Protein AF-A0A266Q816-F1 (afdb_monomer_lite)

pLDDT: mean 75.21, std 19.05, range [39.53, 96.81]

Organism: NCBI:txid39650

Radius of gyration: 24.25 Å; chains: 1; bounding box: 49×63×54 Å

Sequence (139 aa):
MKTGVLVLAICMVQNCFAADIYKCIDAQGKHIFSDKQCPKNTSQEHIKHKNEIFEDQLIGLASGHSKVTNITKDGDDTLVDYQFGTQAELQAFMRASMKLSGKNVNLLKVAMPHGGSKGQAKLQITDKDNGLFRAAPNK

Secondary structure (DSSP, 8-state):
--------------------EEEEE-TT--EEEESSPPPTTSEEEEE------HHHHHHHT--TT-EEEEEEEETTEEEEEEEESSHHHHHHHHHHHHHHHSSEEEEEEEE---TTPPEEEEEEEESS--GGG------

Structure (mmCIF, N/CA/C/O backbone):
data_AF-A0A266Q816-F1
#
_entry.id   AF-A0A266Q816-F1
#
loop_
_atom_site.group_PDB
_atom_site.id
_atom_site.type_symbol
_atom_site.label_atom_id
_atom_site.label_alt_id
_atom_site.label_comp_id
_atom_site.label_asym_id
_atom_site.label_entity_id
_atom_site.label_seq_id
_atom_site.pdbx_PDB_ins_code
_atom_site.Cartn_x
_atom_site.Cartn_y
_atom_site.Cartn_z
_atom_site.occupancy
_atom_site.B_iso_or_equiv
_atom_site.auth_seq_id
_atom_site.auth_comp_id
_atom_site.auth_asym_id
_atom_site.auth_atom_id
_atom_site.pdbx_PDB_model_num
ATOM 1 N N . MET A 1 1 ? -32.497 -42.035 37.680 1.00 43.06 1 MET A N 1
ATOM 2 C CA . MET A 1 1 ? -31.346 -41.277 37.143 1.00 43.06 1 MET A CA 1
ATOM 3 C C . MET A 1 1 ? -31.610 -40.933 35.686 1.00 43.06 1 MET A C 1
ATOM 5 O O . MET A 1 1 ? -31.535 -41.821 34.851 1.00 43.06 1 MET A O 1
ATOM 9 N N . LYS A 1 2 ? -31.969 -39.682 35.386 1.00 41.41 2 LYS A N 1
ATOM 10 C CA . LYS A 1 2 ? -31.903 -39.121 34.029 1.00 41.41 2 LYS A CA 1
ATOM 11 C C . LYS A 1 2 ? -31.493 -37.658 34.158 1.00 41.41 2 LYS A C 1
ATOM 13 O O . LYS A 1 2 ? -32.293 -36.805 34.520 1.00 41.41 2 LYS A O 1
ATOM 18 N N . THR A 1 3 ? -30.204 -37.431 33.963 1.00 47.03 3 THR A N 1
ATOM 19 C CA . THR A 1 3 ? -29.535 -36.136 33.893 1.00 47.03 3 THR A CA 1
ATOM 20 C C . THR A 1 3 ? -29.996 -35.440 32.613 1.00 47.03 3 THR A C 1
ATOM 22 O O . THR A 1 3 ? -29.617 -35.842 31.516 1.00 47.03 3 THR A O 1
ATOM 25 N N . GLY A 1 4 ? -30.873 -34.446 32.743 1.00 49.00 4 GLY A N 1
ATOM 26 C CA . GLY A 1 4 ? -31.263 -33.558 31.650 1.00 49.00 4 GLY A CA 1
ATOM 27 C C . GLY A 1 4 ? -30.380 -32.317 31.679 1.00 49.00 4 GLY A C 1
ATOM 28 O O . GLY A 1 4 ? -30.449 -31.537 32.623 1.00 49.00 4 GLY A O 1
ATOM 29 N N . VAL A 1 5 ? -29.510 -32.193 30.683 1.00 51.72 5 VAL A N 1
ATOM 30 C CA . VAL A 1 5 ? -28.487 -31.152 30.535 1.00 51.72 5 VAL A CA 1
ATOM 31 C C . VAL A 1 5 ? -29.126 -29.760 30.452 1.00 51.72 5 VAL A C 1
ATOM 33 O O . VAL A 1 5 ? -29.906 -29.478 29.545 1.00 51.72 5 VAL A O 1
ATOM 36 N N . LEU A 1 6 ? -28.768 -28.886 31.394 1.00 48.22 6 LEU A N 1
ATOM 37 C CA . LEU A 1 6 ? -29.088 -27.460 31.381 1.00 48.22 6 LEU A CA 1
ATOM 38 C C . LEU A 1 6 ? -28.178 -26.770 30.348 1.00 48.22 6 LEU A C 1
ATOM 40 O O . LEU A 1 6 ? -26.989 -26.575 30.598 1.00 48.22 6 LEU A O 1
ATOM 44 N N . VAL A 1 7 ? -28.710 -26.434 29.172 1.00 51.44 7 VAL A N 1
ATOM 45 C CA . VAL A 1 7 ? -27.974 -25.669 28.153 1.00 51.44 7 VAL A CA 1
ATOM 46 C C . VAL A 1 7 ? -27.974 -24.198 28.566 1.00 51.44 7 VAL A C 1
ATOM 48 O O . VAL A 1 7 ? -28.946 -23.471 28.379 1.00 51.44 7 VAL A O 1
ATOM 51 N N . LEU A 1 8 ? -26.870 -23.787 29.186 1.00 44.75 8 LEU A N 1
ATOM 52 C CA . LEU A 1 8 ? -26.576 -22.417 29.581 1.00 44.75 8 LEU A CA 1
ATOM 53 C C . LEU A 1 8 ? -26.305 -21.585 28.314 1.00 44.75 8 LEU A C 1
ATOM 55 O O . LEU A 1 8 ? -25.200 -21.592 27.773 1.00 44.75 8 LEU A O 1
ATOM 59 N N . ALA A 1 9 ? -27.330 -20.896 27.815 1.00 52.47 9 ALA A N 1
ATOM 60 C CA . ALA A 1 9 ? -27.212 -19.933 26.725 1.00 52.47 9 ALA A CA 1
ATOM 61 C C . ALA A 1 9 ? -26.469 -18.676 27.214 1.00 52.47 9 ALA A C 1
ATOM 63 O O . ALA A 1 9 ? -27.072 -17.670 27.585 1.00 52.47 9 ALA A O 1
ATOM 64 N N . ILE A 1 10 ? -25.137 -18.746 27.239 1.00 54.78 10 ILE A N 1
ATOM 65 C CA . ILE A 1 10 ? -24.260 -17.580 27.364 1.00 54.78 10 ILE A CA 1
ATOM 66 C C . ILE A 1 10 ? -24.263 -16.890 25.996 1.00 54.78 10 ILE A C 1
ATOM 68 O O . ILE A 1 10 ? -23.403 -17.131 25.149 1.00 54.78 10 ILE A O 1
ATOM 72 N N . CYS A 1 11 ? -25.270 -16.052 25.752 1.00 47.56 11 CYS A N 1
ATOM 73 C CA . CYS A 1 11 ? -25.206 -15.084 24.666 1.00 47.56 11 CYS A CA 1
ATOM 74 C C . CYS A 1 11 ? -24.125 -14.064 25.024 1.00 47.56 11 CYS A C 1
ATOM 76 O O . CYS A 1 11 ? -24.288 -13.247 25.930 1.00 47.56 11 CYS A O 1
ATOM 78 N N . MET A 1 12 ? -22.999 -14.168 24.323 1.00 47.69 12 MET A N 1
ATOM 79 C CA . MET A 1 12 ? -21.898 -13.220 24.352 1.00 47.69 12 MET A CA 1
ATOM 80 C C . MET A 1 12 ? -22.423 -11.817 24.040 1.00 47.69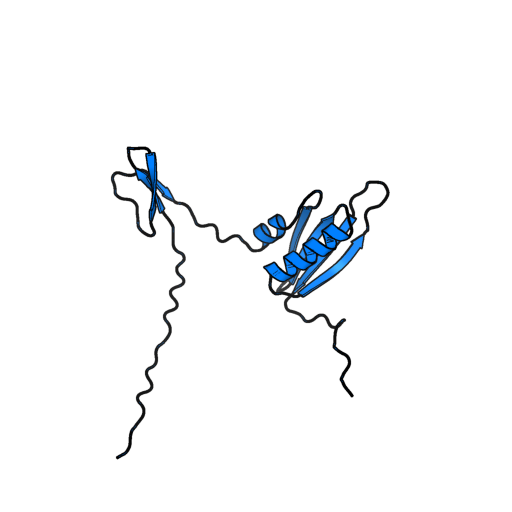 12 MET A C 1
ATOM 82 O O . MET A 1 12 ? -22.668 -11.469 22.888 1.00 47.69 12 MET A O 1
ATOM 86 N N . VAL A 1 13 ? -22.577 -10.998 25.078 1.00 51.47 13 VAL A N 1
ATOM 87 C CA . VAL A 1 13 ? -22.723 -9.551 24.937 1.00 51.47 13 VAL A CA 1
ATOM 88 C C . VAL A 1 13 ? -21.333 -9.019 24.603 1.00 51.47 13 VAL A C 1
ATOM 90 O O . VAL A 1 13 ? -20.572 -8.612 25.480 1.00 51.47 13 VAL A O 1
ATOM 93 N N . GLN A 1 14 ? -20.943 -9.104 23.332 1.00 46.50 14 GLN A N 1
ATOM 94 C CA . GLN A 1 14 ? -19.785 -8.369 22.841 1.00 46.50 14 GLN A CA 1
ATOM 95 C C . GLN A 1 14 ? -20.173 -6.891 22.801 1.00 46.50 14 GLN A C 1
ATOM 97 O O . GLN A 1 14 ? -20.641 -6.372 21.792 1.00 46.50 14 GLN A O 1
ATOM 102 N N . ASN A 1 15 ? -20.017 -6.219 23.941 1.00 39.53 15 ASN A N 1
ATOM 103 C CA . ASN A 1 15 ? -19.958 -4.769 23.971 1.00 39.53 15 ASN A CA 1
ATOM 104 C C . ASN A 1 15 ? -18.758 -4.364 23.109 1.00 39.53 15 ASN A C 1
ATOM 106 O O . ASN A 1 15 ? -17.608 -4.571 23.500 1.00 39.53 15 ASN A O 1
ATOM 110 N N . CYS A 1 16 ? -19.022 -3.825 21.920 1.00 43.31 16 CYS A N 1
ATOM 111 C CA . CYS A 1 16 ? -18.043 -3.051 21.174 1.00 43.31 16 CYS A CA 1
ATOM 112 C C . CYS A 1 16 ? -17.637 -1.864 22.053 1.00 43.31 16 CYS A C 1
ATOM 114 O O . CYS A 1 16 ? -18.305 -0.832 22.065 1.00 43.31 16 CYS A O 1
ATOM 116 N N . PHE A 1 17 ? -16.567 -2.020 22.830 1.00 45.62 17 PHE A N 1
ATOM 117 C CA . PHE A 1 17 ? -15.944 -0.917 23.545 1.00 45.62 17 PHE A CA 1
ATOM 118 C C . PHE A 1 17 ? -15.268 -0.006 22.517 1.00 45.62 17 PHE A C 1
ATOM 120 O O . PHE A 1 17 ? -14.077 -0.125 22.242 1.00 45.62 17 PHE A O 1
ATOM 127 N N . ALA A 1 18 ? -16.032 0.919 21.938 1.00 49.28 18 ALA A N 1
ATOM 128 C CA . ALA A 1 18 ? -15.479 2.175 21.456 1.00 49.28 18 ALA A CA 1
ATOM 129 C C . ALA A 1 18 ? -15.122 2.992 22.706 1.00 49.28 18 ALA A C 1
ATOM 131 O O . ALA A 1 18 ? -15.922 3.782 23.196 1.00 49.28 18 ALA A O 1
ATOM 132 N N . ALA A 1 19 ? -13.978 2.679 23.317 1.00 53.22 19 ALA A N 1
ATOM 133 C CA . ALA A 1 19 ? -13.528 3.354 24.523 1.00 53.22 19 ALA A CA 1
ATOM 134 C C . ALA A 1 19 ? -13.058 4.764 24.144 1.00 53.22 19 ALA A C 1
ATOM 136 O O . ALA A 1 19 ? -11.952 4.941 23.633 1.00 53.22 19 ALA A O 1
ATOM 137 N N . ASP A 1 20 ? -13.911 5.764 24.360 1.00 57.59 20 ASP A N 1
ATOM 138 C CA . ASP A 1 20 ? -13.482 7.159 24.372 1.00 57.59 20 ASP A CA 1
ATOM 139 C C . ASP A 1 20 ? -12.435 7.319 25.490 1.00 57.59 20 ASP A C 1
ATOM 141 O O . ASP A 1 20 ? -12.728 7.109 26.668 1.00 57.59 20 ASP A O 1
ATOM 145 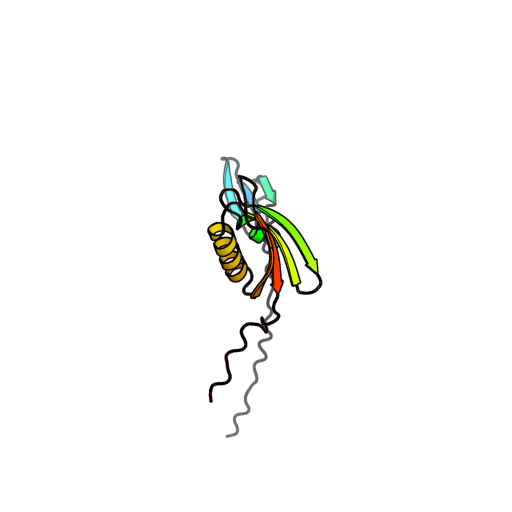N N . ILE A 1 21 ? -11.189 7.636 25.124 1.00 63.03 21 ILE A N 1
ATOM 146 C CA . ILE A 1 21 ? -10.105 7.877 26.083 1.00 63.03 21 ILE A CA 1
ATOM 147 C C . ILE A 1 21 ? -10.013 9.385 26.319 1.00 63.03 21 ILE A C 1
ATOM 149 O O . ILE A 1 21 ? -9.693 10.170 25.425 1.00 63.03 21 ILE A O 1
ATOM 153 N N . TYR A 1 22 ? -10.263 9.800 27.552 1.00 66.38 22 TYR A N 1
ATOM 154 C CA . TYR A 1 22 ? -10.134 11.179 27.991 1.00 66.38 22 TYR A CA 1
ATOM 155 C C . TYR A 1 22 ? -8.711 11.440 28.480 1.00 66.38 22 TYR A C 1
ATOM 157 O O . TYR A 1 22 ? -8.186 10.711 29.325 1.00 66.38 22 TYR A O 1
ATOM 165 N N . LYS A 1 23 ? -8.082 12.502 27.972 1.00 71.62 23 LYS A N 1
ATOM 166 C CA . LYS A 1 23 ? -6.838 13.031 28.533 1.00 71.62 23 LYS A CA 1
ATOM 167 C C . LYS A 1 23 ? -7.192 14.164 29.487 1.00 71.62 23 LYS A C 1
ATOM 169 O O . LYS A 1 23 ? -7.699 15.204 29.070 1.00 71.62 23 LYS A O 1
ATOM 174 N N . CYS A 1 24 ? -6.910 13.950 30.762 1.00 75.50 24 CYS A N 1
ATOM 175 C CA . CYS A 1 24 ? -7.101 14.922 31.824 1.00 75.50 24 CYS A CA 1
ATOM 176 C C . CYS A 1 24 ? -5.759 15.584 32.133 1.00 75.50 24 CYS A C 1
ATOM 178 O O . CYS A 1 24 ? -4.772 14.897 32.407 1.00 75.50 24 CYS A O 1
ATOM 180 N N . ILE A 1 25 ? -5.720 16.912 32.082 1.00 76.88 25 ILE A N 1
ATOM 181 C CA . ILE A 1 25 ? -4.554 17.709 32.470 1.00 76.88 25 ILE A CA 1
ATOM 182 C C . ILE A 1 25 ? -4.872 18.344 33.822 1.00 76.88 25 ILE A C 1
ATOM 184 O O . ILE A 1 25 ? -5.841 19.103 33.940 1.00 76.88 25 ILE A O 1
ATOM 188 N N . ASP A 1 26 ? -4.101 17.998 34.853 1.00 69.69 26 ASP A N 1
ATOM 189 C CA . ASP A 1 26 ? -4.267 18.592 36.180 1.00 69.69 26 ASP A CA 1
ATOM 190 C C . ASP A 1 26 ? -3.655 20.001 36.274 1.00 69.69 26 ASP A C 1
ATOM 192 O O . ASP A 1 26 ? -2.950 20.466 35.377 1.00 69.69 26 ASP A O 1
ATOM 196 N N . ALA A 1 27 ? -3.926 20.703 37.377 1.00 69.44 27 ALA A N 1
ATOM 197 C CA . ALA A 1 27 ? -3.421 22.059 37.613 1.00 69.44 27 ALA A CA 1
ATOM 198 C C . ALA A 1 27 ? -1.881 22.150 37.700 1.00 69.44 27 ALA A C 1
ATOM 200 O O . ALA A 1 27 ? -1.331 23.249 37.684 1.00 69.44 27 ALA A O 1
ATOM 201 N N . GLN A 1 28 ? -1.188 21.012 37.801 1.00 71.12 28 GLN A N 1
ATOM 202 C CA . GLN A 1 28 ? 0.270 20.901 37.842 1.00 71.12 28 GLN A CA 1
ATOM 203 C C . GLN A 1 28 ? 0.855 20.523 36.469 1.00 71.12 28 GLN A C 1
ATOM 205 O O . GLN A 1 28 ? 2.068 20.361 36.343 1.00 71.12 28 GLN A O 1
ATOM 210 N N . GLY A 1 29 ? 0.015 20.391 35.434 1.00 62.72 29 GLY A N 1
ATOM 211 C CA . GLY A 1 29 ? 0.421 20.005 34.084 1.00 62.72 29 GLY A CA 1
ATOM 212 C C . GLY A 1 29 ? 0.667 18.504 33.914 1.00 62.72 29 GLY A C 1
ATOM 213 O O . GLY A 1 29 ? 1.234 18.086 32.907 1.00 62.72 29 GLY A O 1
ATOM 214 N N . LYS A 1 30 ? 0.256 17.665 34.870 1.00 73.19 30 LYS A N 1
ATOM 215 C CA . LYS A 1 30 ? 0.373 16.209 34.763 1.00 73.19 30 LYS A CA 1
ATOM 216 C C . LYS A 1 30 ? -0.746 15.663 33.886 1.00 73.19 30 LYS A C 1
ATOM 218 O O . LYS A 1 30 ? -1.920 15.989 34.058 1.00 73.19 30 LYS A O 1
ATOM 223 N N . HIS A 1 31 ? -0.367 14.799 32.952 1.00 74.69 31 HIS A N 1
ATOM 224 C CA . HIS A 1 31 ? -1.295 14.169 32.021 1.00 74.69 31 HIS A CA 1
ATOM 225 C C . HIS A 1 31 ? -1.747 12.816 32.580 1.00 74.69 31 HIS A C 1
ATOM 227 O O . HIS A 1 31 ? -0.916 11.967 32.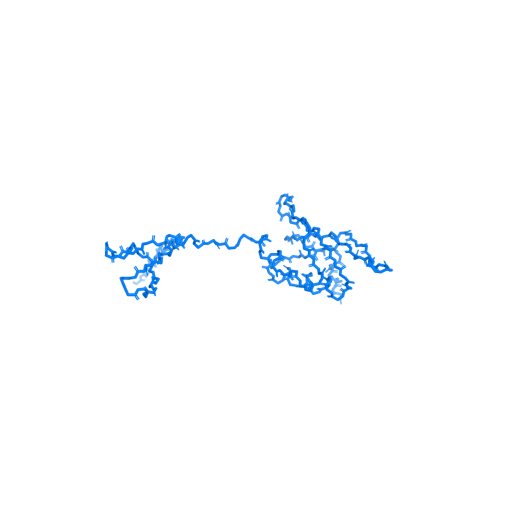907 1.00 74.69 31 HIS A O 1
ATOM 233 N N . ILE A 1 32 ? -3.059 12.608 32.674 1.00 73.38 32 ILE A N 1
ATOM 234 C CA . ILE A 1 32 ? -3.673 11.356 33.123 1.00 73.38 32 ILE A CA 1
ATOM 235 C C . ILE A 1 32 ? -4.670 10.912 32.053 1.00 73.38 32 ILE A C 1
ATOM 237 O O . ILE A 1 32 ? -5.484 11.710 31.597 1.00 73.38 32 ILE A O 1
ATOM 241 N N . PHE A 1 33 ? -4.606 9.647 31.646 1.00 71.44 33 PHE A N 1
ATOM 242 C CA . PHE A 1 33 ? -5.539 9.066 30.682 1.00 71.44 33 PHE A CA 1
ATOM 243 C C . PHE A 1 33 ? -6.593 8.251 31.429 1.00 71.44 33 PHE A C 1
ATOM 245 O O . PHE A 1 33 ? -6.247 7.457 32.305 1.00 71.44 33 PHE A O 1
ATOM 252 N N . SER A 1 34 ? -7.868 8.456 31.106 1.00 66.94 34 SER A N 1
ATOM 253 C CA . SER A 1 34 ? -8.985 7.739 31.720 1.00 66.94 34 SER A CA 1
ATOM 254 C C . SER A 1 34 ? -10.027 7.352 30.677 1.00 66.94 34 SER A C 1
ATOM 256 O O . SER A 1 34 ? -10.294 8.084 29.733 1.00 66.94 34 SER A O 1
ATOM 258 N N . ASP A 1 35 ? -10.636 6.196 30.886 1.00 65.88 35 ASP A N 1
ATOM 259 C CA . ASP A 1 35 ? -11.835 5.691 30.214 1.00 65.88 35 ASP A CA 1
ATOM 260 C C . ASP A 1 35 ? -13.136 6.351 30.723 1.00 65.88 35 ASP A C 1
ATOM 262 O O . ASP A 1 35 ? -14.235 5.999 30.298 1.00 65.88 35 ASP A O 1
ATOM 266 N N . LYS A 1 36 ? -13.032 7.303 31.660 1.00 70.06 36 LYS A N 1
ATOM 267 C CA . LYS A 1 36 ? -14.146 8.035 32.275 1.00 70.06 36 LYS A CA 1
ATOM 268 C C . LYS A 1 36 ? -13.918 9.540 32.160 1.00 70.06 36 LYS A C 1
ATOM 270 O O . LYS A 1 36 ? -12.782 9.996 32.047 1.00 70.06 36 LYS A O 1
ATOM 275 N N . GLN A 1 37 ? -15.007 10.312 32.214 1.00 69.69 37 GLN A N 1
ATOM 276 C CA . GLN A 1 37 ? -14.938 11.775 32.184 1.00 69.69 37 GLN A CA 1
ATOM 277 C C . GLN A 1 37 ? -13.969 12.309 33.242 1.00 69.69 37 GLN A C 1
ATOM 279 O O . GLN A 1 37 ? -13.926 11.826 34.378 1.00 69.69 37 GLN A O 1
ATOM 284 N N . CYS A 1 38 ? -13.215 13.334 32.857 1.00 74.69 38 CYS A N 1
ATOM 285 C CA . CYS A 1 38 ? -12.223 13.942 33.719 1.00 74.69 38 CYS A CA 1
ATOM 286 C C . CYS A 1 38 ? -12.868 14.574 34.968 1.00 74.69 38 CYS A C 1
ATOM 288 O O . CYS A 1 38 ? -13.969 15.130 34.887 1.00 74.69 38 CYS A O 1
ATOM 290 N N . PRO A 1 39 ? -12.202 14.534 36.137 1.00 75.12 39 PRO A N 1
ATOM 291 C CA . PRO A 1 39 ? -12.654 15.264 37.316 1.00 75.12 39 PRO A CA 1
ATOM 292 C C . PRO A 1 39 ? -12.838 16.753 36.991 1.00 75.12 39 PRO A C 1
ATOM 294 O O . PRO A 1 39 ? -12.015 17.331 36.282 1.00 75.12 39 PRO A O 1
ATOM 297 N N . LYS A 1 40 ? -13.868 17.395 37.564 1.00 66.69 40 LYS A N 1
ATOM 298 C CA . LYS A 1 40 ? -14.250 18.805 37.296 1.00 66.69 40 LYS A CA 1
ATOM 299 C C . LYS A 1 40 ? -13.116 19.834 37.454 1.00 66.69 40 LYS A C 1
ATOM 301 O O . LYS A 1 40 ? -13.244 20.953 36.974 1.00 66.69 40 LYS A O 1
ATOM 306 N N . ASN A 1 41 ? -12.022 19.454 38.111 1.00 64.25 41 ASN A N 1
ATOM 307 C CA . ASN A 1 41 ? -10.869 20.303 38.405 1.00 64.25 41 ASN A CA 1
ATOM 308 C C . ASN A 1 41 ? -9.697 20.089 37.423 1.00 64.25 41 ASN A C 1
ATOM 310 O O . ASN A 1 41 ? -8.571 20.477 37.723 1.00 64.25 41 ASN A O 1
ATOM 314 N N . THR A 1 42 ? -9.934 19.430 36.286 1.00 64.38 42 THR A N 1
ATOM 315 C CA 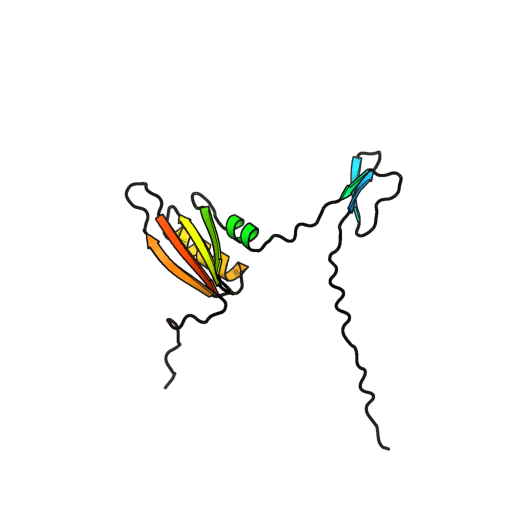. THR A 1 42 ? -8.917 19.137 35.264 1.00 64.38 42 THR A CA 1
ATOM 316 C C . THR A 1 42 ? -9.405 19.579 33.887 1.00 64.38 42 THR A C 1
ATOM 318 O O . THR A 1 42 ? -10.603 19.536 33.607 1.00 64.38 42 THR A O 1
ATOM 321 N N . SER A 1 43 ? -8.486 20.026 33.028 1.00 62.03 43 SER A N 1
ATOM 322 C CA . SER A 1 43 ? -8.816 20.331 31.633 1.00 62.03 43 SER A CA 1
ATOM 323 C C . SER A 1 43 ? -8.968 19.018 30.864 1.00 62.03 43 SER A C 1
ATOM 325 O O . SER A 1 43 ? -8.074 18.169 30.915 1.00 62.03 43 SER A O 1
ATOM 327 N N . GLN A 1 44 ? -10.108 18.834 30.196 1.00 57.28 44 GLN A N 1
ATOM 328 C CA . GLN A 1 44 ? -10.432 17.629 29.437 1.00 57.28 44 GLN A CA 1
ATOM 329 C C . GLN A 1 44 ? -10.130 17.853 27.955 1.00 57.28 44 GLN A C 1
ATOM 331 O O . GLN A 1 44 ? -10.848 18.579 27.269 1.00 57.28 44 GLN A O 1
ATOM 336 N N . GLU A 1 45 ? -9.110 17.173 27.439 1.00 59.78 45 GLU A N 1
ATOM 337 C CA . GLU A 1 45 ? -8.942 16.996 26.000 1.00 59.78 45 GLU A CA 1
ATOM 338 C C . GLU A 1 45 ? -9.614 15.683 25.596 1.00 59.78 45 GLU A C 1
ATOM 340 O O . GLU A 1 45 ? -9.229 14.592 26.031 1.00 59.78 45 GLU A O 1
ATOM 345 N N . HIS A 1 46 ? -10.655 15.783 24.768 1.00 46.84 46 HIS A N 1
ATOM 346 C CA . HIS A 1 46 ? -11.274 14.609 24.171 1.00 46.84 46 HIS A CA 1
ATOM 347 C C . HIS A 1 46 ? -10.357 14.081 23.068 1.00 46.84 46 HIS A C 1
ATOM 349 O O . HIS A 1 46 ? -10.352 14.595 21.947 1.00 46.84 46 HIS A O 1
ATOM 355 N N . ILE A 1 47 ? -9.563 13.060 23.386 1.00 49.44 47 ILE A N 1
ATOM 356 C CA . ILE A 1 47 ? -8.783 12.355 22.379 1.00 49.44 47 ILE A CA 1
ATOM 357 C C . ILE A 1 47 ? -9.710 11.312 21.778 1.00 49.44 47 ILE A C 1
ATOM 359 O O . ILE A 1 47 ? -9.884 10.224 22.318 1.00 49.44 47 ILE A O 1
ATOM 363 N N . LYS A 1 48 ? -10.307 11.637 20.628 1.00 45.28 48 LYS A N 1
ATOM 364 C CA . LYS A 1 48 ? -10.884 10.591 19.787 1.00 45.28 48 LYS A CA 1
ATOM 365 C C . LYS A 1 48 ? -9.748 9.637 19.443 1.00 45.28 48 LYS A C 1
ATOM 367 O O . LYS A 1 48 ? -8.844 10.012 18.696 1.00 45.28 48 LYS A O 1
ATOM 372 N N . HIS A 1 49 ? -9.781 8.430 20.001 1.00 44.53 49 HIS A N 1
ATOM 373 C CA . HIS A 1 49 ? -8.948 7.341 19.525 1.00 44.53 49 HIS A CA 1
ATOM 374 C C . HIS A 1 49 ? -9.344 7.109 18.067 1.00 44.53 49 HIS A C 1
ATOM 376 O O . HIS A 1 49 ? -10.399 6.550 17.766 1.00 44.53 49 HIS A O 1
ATOM 382 N N . LYS A 1 50 ? -8.564 7.669 17.142 1.00 43.62 50 LYS A N 1
ATOM 383 C CA . LYS A 1 50 ? -8.772 7.460 15.718 1.00 43.62 50 LYS A CA 1
ATOM 384 C C . LYS A 1 50 ? -8.297 6.032 15.479 1.00 43.62 50 LYS A C 1
ATOM 386 O O . LYS A 1 50 ? -7.096 5.814 15.378 1.00 43.62 50 LYS A O 1
ATOM 391 N N . ASN A 1 51 ? -9.223 5.069 15.470 1.00 47.44 51 ASN A N 1
ATOM 392 C CA . ASN A 1 51 ? -8.961 3.766 14.863 1.00 47.44 51 ASN A CA 1
ATOM 393 C C . ASN A 1 51 ? -8.325 4.074 13.508 1.00 47.44 51 ASN A C 1
ATOM 395 O O . ASN A 1 51 ? -8.965 4.736 12.685 1.00 47.44 51 ASN A O 1
ATOM 399 N N . GLU A 1 52 ? -7.050 3.734 13.328 1.00 54.72 52 GLU A N 1
ATOM 400 C CA . GLU A 1 52 ? -6.372 4.019 12.072 1.00 54.72 52 GLU A CA 1
ATOM 401 C C . GLU A 1 52 ? -7.166 3.324 10.971 1.00 54.72 52 GLU A C 1
ATOM 403 O O . GLU A 1 52 ? -7.363 2.107 10.986 1.00 54.72 52 GLU A O 1
ATOM 408 N N . ILE A 1 53 ? -7.713 4.127 10.061 1.00 78.12 53 ILE A N 1
ATOM 409 C CA . ILE A 1 53 ? -8.440 3.615 8.910 1.00 78.12 53 ILE A CA 1
ATOM 410 C C . ILE A 1 53 ? -7.392 2.836 8.105 1.00 78.12 53 ILE A C 1
ATOM 412 O O . ILE A 1 53 ? -6.280 3.325 7.934 1.00 78.12 53 ILE A O 1
ATOM 416 N N . PHE A 1 54 ? -7.694 1.609 7.684 1.00 83.75 54 PHE A N 1
ATOM 417 C CA . PHE A 1 54 ? -6.762 0.703 6.992 1.00 83.75 54 PHE A CA 1
ATOM 418 C C . PHE A 1 54 ? -5.923 1.397 5.893 1.00 83.75 54 PHE A C 1
ATOM 420 O O . PHE A 1 54 ? -4.742 1.109 5.709 1.00 83.75 54 PHE A O 1
ATOM 427 N N . GLU A 1 55 ? -6.513 2.374 5.210 1.00 87.44 55 GLU A N 1
ATOM 428 C CA . GLU A 1 55 ? -5.873 3.262 4.243 1.00 87.44 55 GLU A CA 1
ATOM 429 C C . GLU A 1 55 ? -4.732 4.115 4.827 1.00 87.44 55 GLU A C 1
ATOM 431 O O . GLU A 1 55 ? -3.666 4.190 4.219 1.00 87.44 55 GLU A O 1
ATOM 436 N N . ASP A 1 56 ? -4.918 4.715 6.007 1.00 88.00 56 ASP A N 1
ATOM 437 C CA . ASP A 1 56 ? -3.881 5.483 6.715 1.00 88.00 56 ASP A CA 1
ATOM 438 C C . ASP A 1 56 ? -2.689 4.562 7.049 1.00 88.00 56 ASP A C 1
ATOM 440 O O . ASP A 1 56 ? -1.528 4.937 6.861 1.00 88.00 56 ASP A O 1
ATOM 444 N N . GLN A 1 57 ? -2.969 3.318 7.455 1.00 90.12 57 GLN A N 1
ATOM 445 C CA . GLN A 1 57 ? -1.937 2.317 7.744 1.00 90.12 57 GLN A CA 1
ATOM 446 C C . GLN A 1 57 ? -1.180 1.896 6.482 1.00 90.12 57 GLN A C 1
ATOM 448 O O . GLN A 1 57 ? 0.047 1.821 6.503 1.00 90.12 57 GLN A O 1
ATOM 453 N N . LEU A 1 58 ? -1.885 1.678 5.365 1.00 90.38 58 LEU A N 1
ATOM 454 C CA . LEU A 1 58 ? -1.278 1.386 4.061 1.00 90.38 58 LEU A CA 1
ATOM 455 C C . LEU A 1 58 ? -0.356 2.512 3.589 1.00 90.38 58 LEU A C 1
ATOM 457 O O . LEU A 1 58 ? 0.736 2.239 3.089 1.00 90.38 58 LEU A O 1
ATOM 461 N N . ILE A 1 59 ? -0.773 3.770 3.753 1.00 91.56 59 ILE A N 1
ATOM 462 C CA . ILE A 1 59 ? 0.059 4.935 3.428 1.00 91.56 59 ILE A CA 1
ATOM 463 C C . ILE A 1 59 ? 1.331 4.921 4.285 1.00 91.56 59 ILE A C 1
ATOM 465 O O . ILE A 1 59 ? 2.424 5.123 3.753 1.00 91.56 59 ILE A O 1
ATOM 469 N N . GLY A 1 60 ? 1.203 4.607 5.578 1.00 90.00 60 GLY A N 1
ATOM 470 C CA . GLY A 1 60 ? 2.323 4.494 6.514 1.00 90.00 60 GLY A CA 1
ATOM 471 C C . GLY A 1 60 ? 3.326 3.374 6.204 1.00 90.00 60 GLY A C 1
ATOM 472 O O . GLY A 1 60 ? 4.457 3.432 6.681 1.00 90.00 60 GLY A O 1
ATOM 473 N N . LEU A 1 61 ? 2.967 2.376 5.385 1.00 91.44 61 LEU A N 1
ATOM 474 C CA . LEU A 1 61 ? 3.897 1.316 4.968 1.00 91.44 61 LEU A CA 1
ATOM 475 C C . LEU A 1 61 ? 4.922 1.782 3.926 1.00 91.44 61 LEU A C 1
ATOM 477 O O . LEU A 1 61 ? 5.950 1.123 3.737 1.00 91.44 61 LEU A O 1
ATOM 481 N N . ALA A 1 62 ? 4.647 2.875 3.210 1.00 89.69 62 ALA A N 1
ATOM 482 C CA . ALA A 1 62 ? 5.584 3.408 2.234 1.00 89.69 62 ALA A CA 1
ATOM 483 C C . ALA A 1 62 ? 6.821 3.974 2.950 1.00 89.69 62 ALA A C 1
ATOM 485 O O . ALA A 1 62 ? 6.715 4.810 3.843 1.00 89.69 62 ALA A O 1
ATOM 486 N N . SER A 1 63 ? 8.008 3.522 2.548 1.00 81.69 63 SER A N 1
ATOM 487 C CA . SER A 1 63 ? 9.280 3.936 3.148 1.00 81.69 63 SER A CA 1
ATOM 488 C C . SER A 1 63 ? 10.240 4.534 2.118 1.00 81.69 63 SER A C 1
ATOM 490 O O . SER A 1 63 ? 10.086 4.349 0.905 1.00 81.69 63 SER A O 1
ATOM 492 N N . GLY A 1 64 ? 11.230 5.287 2.603 1.00 81.81 64 GLY A N 1
ATOM 49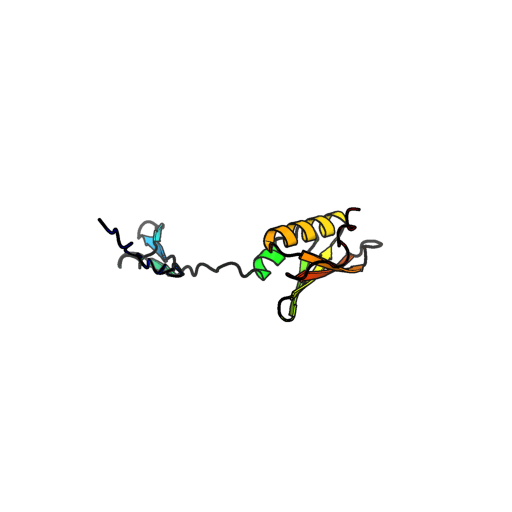3 C CA . GLY A 1 64 ? 12.277 5.874 1.767 1.00 81.81 64 GLY A CA 1
ATOM 494 C C . GLY A 1 64 ? 11.725 6.856 0.733 1.00 81.81 64 GLY A C 1
ATOM 495 O O . GLY A 1 64 ? 11.083 7.847 1.075 1.00 81.81 64 GLY A O 1
ATOM 496 N N . HIS A 1 65 ? 11.985 6.586 -0.548 1.00 82.50 65 HIS A N 1
ATOM 497 C CA . HIS A 1 65 ? 11.532 7.435 -1.656 1.00 82.50 65 HIS A CA 1
ATOM 498 C C . HIS A 1 65 ? 10.215 6.969 -2.285 1.00 82.50 65 HIS A C 1
ATOM 500 O O . HIS A 1 65 ? 9.794 7.523 -3.312 1.00 82.50 65 HIS A O 1
ATOM 506 N N . SER A 1 66 ? 9.567 5.972 -1.690 1.00 91.06 66 SER A N 1
ATOM 507 C CA . SER A 1 66 ? 8.299 5.443 -2.164 1.00 91.06 66 SER A CA 1
ATOM 508 C C . SER A 1 66 ? 7.096 6.174 -1.568 1.00 91.06 66 SER A C 1
ATOM 510 O O . SER A 1 66 ? 7.204 6.837 -0.539 1.00 91.06 66 SER A O 1
ATOM 512 N N . LYS A 1 67 ? 5.946 6.101 -2.240 1.00 94.44 67 LYS A N 1
ATOM 513 C CA . LYS A 1 67 ? 4.691 6.668 -1.737 1.00 94.44 67 LYS A CA 1
ATOM 514 C C . LYS A 1 67 ? 3.482 5.967 -2.331 1.00 94.44 67 LYS A C 1
ATOM 516 O O . LYS A 1 67 ? 3.480 5.618 -3.510 1.00 94.44 67 LYS A O 1
ATOM 521 N N . VAL A 1 68 ? 2.427 5.849 -1.538 1.00 94.88 68 VAL A N 1
ATOM 522 C CA . VAL A 1 68 ? 1.090 5.568 -2.060 1.00 94.88 68 VAL A CA 1
ATOM 523 C C . VAL A 1 68 ? 0.546 6.863 -2.660 1.00 94.88 68 VAL A C 1
ATOM 525 O O . VAL A 1 68 ? 0.503 7.891 -1.989 1.00 94.88 68 VAL A O 1
ATOM 528 N N . THR A 1 69 ? 0.199 6.847 -3.944 1.00 93.31 69 THR A N 1
ATOM 529 C CA . THR A 1 69 ? -0.329 8.027 -4.645 1.00 93.31 69 THR A CA 1
ATOM 530 C C . THR A 1 69 ? -1.844 8.079 -4.638 1.00 93.31 69 THR A C 1
ATOM 532 O O . THR A 1 69 ? -2.402 9.168 -4.718 1.00 93.31 69 THR A O 1
ATOM 535 N N . ASN A 1 70 ? -2.500 6.922 -4.575 1.00 93.31 70 ASN A N 1
ATOM 536 C CA . ASN A 1 70 ? -3.950 6.834 -4.560 1.00 93.31 70 ASN A CA 1
ATOM 537 C C . ASN A 1 70 ? -4.401 5.500 -3.954 1.00 93.31 70 ASN A C 1
ATOM 539 O O . ASN A 1 70 ? -3.721 4.483 -4.110 1.00 93.31 70 ASN A O 1
ATOM 543 N N . ILE A 1 71 ? -5.560 5.514 -3.300 1.00 92.50 71 ILE A N 1
ATOM 544 C CA . ILE A 1 71 ? -6.251 4.322 -2.807 1.00 92.50 71 ILE A CA 1
ATOM 545 C C . ILE A 1 71 ? -7.705 4.423 -3.259 1.00 92.50 71 ILE A C 1
ATOM 547 O O . ILE A 1 71 ? -8.359 5.443 -3.063 1.00 92.50 71 ILE A O 1
ATOM 551 N N . THR A 1 72 ? -8.221 3.373 -3.886 1.00 91.62 72 THR A N 1
ATOM 552 C CA . THR A 1 72 ? -9.605 3.307 -4.365 1.00 91.62 72 THR A CA 1
ATOM 553 C C . THR A 1 72 ? -10.235 2.004 -3.900 1.00 91.62 72 THR A C 1
ATOM 555 O O . THR A 1 72 ? -9.639 0.942 -4.057 1.00 91.62 72 THR A O 1
ATOM 558 N N . LYS A 1 73 ? -11.440 2.077 -3.334 1.00 89.19 73 LYS A N 1
ATOM 559 C CA . LYS A 1 73 ? -12.238 0.893 -3.000 1.00 89.19 73 LYS A CA 1
ATOM 560 C C . LYS A 1 73 ? -13.150 0.547 -4.169 1.00 89.19 73 LYS A C 1
ATOM 562 O O . LYS A 1 73 ? -13.857 1.422 -4.663 1.00 89.19 73 LYS A O 1
ATOM 567 N N . ASP A 1 74 ? -13.124 -0.711 -4.584 1.00 84.50 74 ASP A N 1
ATOM 568 C CA . ASP A 1 74 ? -13.980 -1.268 -5.629 1.00 84.50 74 ASP A CA 1
ATOM 569 C C . ASP A 1 74 ? -14.625 -2.556 -5.096 1.00 84.50 74 ASP A C 1
ATOM 571 O O . ASP A 1 74 ? -14.035 -3.638 -5.125 1.00 84.50 74 ASP A O 1
ATOM 575 N N . GLY A 1 75 ? -15.808 -2.412 -4.491 1.00 84.06 75 GLY A N 1
ATOM 576 C CA . GLY A 1 75 ? -16.447 -3.486 -3.728 1.00 84.06 75 GLY A CA 1
ATOM 577 C C . GLY A 1 75 ? -15.576 -3.947 -2.555 1.00 84.06 75 GLY A C 1
ATOM 578 O O . GLY A 1 75 ? -15.201 -3.140 -1.703 1.00 84.06 75 GLY A O 1
ATOM 579 N N . ASP A 1 76 ? -15.246 -5.239 -2.536 1.00 85.31 76 ASP A N 1
ATOM 580 C CA . ASP A 1 76 ? -14.391 -5.866 -1.514 1.00 85.31 76 ASP A CA 1
ATOM 581 C C . ASP A 1 76 ? -12.885 -5.709 -1.795 1.00 85.31 76 ASP A C 1
ATOM 583 O O . ASP A 1 76 ? -12.043 -6.083 -0.970 1.00 85.31 76 ASP A O 1
ATOM 587 N N . ASP A 1 77 ? -12.533 -5.146 -2.954 1.00 89.88 77 ASP A N 1
ATOM 588 C CA . ASP A 1 77 ? -11.156 -4.988 -3.391 1.00 89.88 77 ASP A CA 1
ATOM 589 C C . ASP A 1 77 ? -10.649 -3.572 -3.071 1.00 89.88 77 ASP A C 1
ATOM 591 O O . ASP A 1 77 ? -11.342 -2.566 -3.243 1.00 89.88 77 ASP A O 1
ATOM 595 N N . THR A 1 78 ? -9.396 -3.474 -2.625 1.00 92.75 78 THR A N 1
ATOM 596 C CA . THR A 1 78 ? -8.693 -2.191 -2.479 1.00 92.75 78 THR A CA 1
ATOM 597 C C . THR A 1 78 ? -7.627 -2.068 -3.553 1.00 92.75 78 THR A C 1
ATOM 599 O O . THR A 1 78 ? -6.669 -2.838 -3.581 1.00 92.75 78 THR A O 1
ATOM 602 N N . LEU A 1 79 ? -7.773 -1.085 -4.434 1.00 94.25 79 LEU A N 1
ATOM 603 C CA . LEU A 1 79 ? -6.784 -0.743 -5.446 1.00 94.25 79 LEU A CA 1
ATOM 604 C C . LEU A 1 79 ? -5.836 0.321 -4.900 1.00 94.25 79 LEU A C 1
ATOM 606 O O . LEU A 1 79 ? -6.276 1.352 -4.395 1.00 94.25 79 LEU A O 1
ATOM 610 N N . VAL A 1 80 ? -4.536 0.078 -5.025 1.00 96.44 80 VAL A N 1
ATOM 611 C CA . VAL A 1 80 ? -3.486 0.972 -4.532 1.00 96.44 80 VAL A CA 1
ATOM 612 C C . VAL A 1 80 ? -2.567 1.339 -5.688 1.00 96.44 80 VAL A C 1
ATOM 614 O O . VAL A 1 80 ? -1.911 0.469 -6.265 1.00 96.44 80 VAL A O 1
ATOM 617 N N . ASP A 1 81 ? -2.491 2.628 -6.004 1.00 96.50 81 ASP A N 1
ATOM 618 C CA . ASP A 1 81 ? -1.469 3.157 -6.902 1.00 96.50 81 ASP A CA 1
ATOM 619 C C . ASP A 1 81 ? -0.248 3.546 -6.060 1.00 96.50 81 ASP A C 1
ATOM 621 O O . ASP A 1 81 ? -0.339 4.346 -5.124 1.00 96.50 81 ASP A O 1
ATOM 625 N N . TYR A 1 82 ? 0.901 2.960 -6.378 1.00 96.81 82 TYR A N 1
ATOM 626 C CA . TYR A 1 82 ? 2.121 3.045 -5.585 1.00 96.81 82 TYR A CA 1
ATOM 627 C C . TYR A 1 82 ? 3.314 3.443 -6.452 1.00 96.81 82 TYR A C 1
ATOM 629 O O . TYR A 1 82 ? 3.552 2.880 -7.519 1.00 96.81 82 TYR A O 1
ATOM 637 N N . GLN A 1 83 ? 4.094 4.410 -5.982 1.00 96.56 83 GLN A N 1
ATOM 638 C CA . GLN A 1 83 ? 5.303 4.886 -6.641 1.00 96.56 83 GLN A CA 1
ATOM 639 C C . GLN A 1 83 ? 6.532 4.439 -5.848 1.00 96.56 83 GLN A C 1
ATOM 641 O O . GLN A 1 83 ? 6.579 4.630 -4.636 1.00 96.56 83 GLN A O 1
ATOM 646 N N . PHE A 1 84 ? 7.546 3.901 -6.525 1.00 95.25 84 PHE A N 1
ATOM 647 C CA . PHE A 1 84 ? 8.742 3.336 -5.890 1.00 95.25 84 PHE A CA 1
ATOM 648 C C . PHE A 1 84 ? 10.022 3.693 -6.651 1.00 95.25 84 PHE A C 1
ATOM 650 O O . PHE A 1 84 ? 9.998 3.962 -7.850 1.00 95.25 84 PHE A O 1
ATOM 657 N N . GLY A 1 85 ? 11.153 3.722 -5.952 1.00 92.75 85 GLY A N 1
ATOM 658 C CA . GLY A 1 85 ? 12.479 3.950 -6.523 1.00 92.75 85 GLY A CA 1
ATOM 659 C C . GLY A 1 85 ? 13.192 2.661 -6.926 1.00 92.75 85 GLY A C 1
ATOM 660 O O . GLY A 1 85 ? 13.973 2.679 -7.873 1.00 92.75 85 GLY A O 1
ATOM 661 N N . THR A 1 86 ? 12.917 1.535 -6.257 1.00 92.00 86 THR A N 1
ATOM 662 C CA . THR A 1 86 ? 13.551 0.239 -6.563 1.00 92.00 86 THR A CA 1
ATOM 663 C C . THR A 1 86 ? 12.577 -0.939 -6.514 1.00 92.00 86 THR A C 1
ATOM 665 O O . THR A 1 86 ? 11.549 -0.904 -5.842 1.00 92.00 86 THR A O 1
ATOM 668 N N . GLN A 1 87 ? 12.928 -2.038 -7.187 1.00 91.25 87 GLN A N 1
ATOM 669 C CA . GLN A 1 87 ? 12.155 -3.283 -7.113 1.00 91.25 87 GLN A CA 1
ATOM 670 C C . GLN A 1 87 ? 12.046 -3.829 -5.680 1.00 91.25 87 GLN A C 1
ATOM 672 O O . GLN A 1 87 ? 11.021 -4.402 -5.314 1.00 91.25 87 GLN A O 1
ATOM 677 N N . ALA A 1 88 ? 13.094 -3.651 -4.873 1.00 92.19 88 ALA A N 1
ATOM 678 C CA . ALA A 1 88 ? 13.112 -4.093 -3.484 1.00 92.19 88 ALA A CA 1
ATOM 679 C C . ALA A 1 88 ? 12.069 -3.345 -2.640 1.00 92.19 88 ALA A C 1
ATOM 681 O O . ALA A 1 88 ? 11.366 -3.977 -1.855 1.00 92.19 88 ALA A O 1
ATOM 682 N N . GLU A 1 89 ? 11.907 -2.034 -2.854 1.00 92.88 89 GLU A N 1
ATOM 683 C CA . GLU A 1 89 ? 10.857 -1.237 -2.202 1.00 92.88 89 GLU A CA 1
ATOM 684 C C . GLU A 1 89 ? 9.458 -1.736 -2.586 1.00 92.88 89 GLU A C 1
ATOM 686 O O . GLU A 1 89 ? 8.630 -1.953 -1.704 1.00 92.88 89 GLU A O 1
ATOM 691 N N . LEU A 1 90 ? 9.213 -2.016 -3.874 1.00 93.62 90 LEU A N 1
ATOM 692 C CA . LEU A 1 90 ? 7.943 -2.595 -4.331 1.00 93.62 90 LEU A CA 1
ATOM 693 C C . LEU A 1 90 ? 7.634 -3.926 -3.636 1.00 93.62 90 LEU A C 1
ATOM 695 O O . LEU A 1 90 ? 6.538 -4.116 -3.112 1.00 93.62 90 LEU A O 1
ATOM 699 N N . GLN A 1 91 ? 8.598 -4.845 -3.604 1.00 93.69 91 GLN A N 1
ATOM 700 C CA . GLN A 1 91 ? 8.403 -6.148 -2.968 1.00 93.69 91 GLN A CA 1
ATOM 701 C C . GLN A 1 91 ? 8.197 -6.030 -1.454 1.00 93.69 91 GLN A C 1
ATOM 703 O O . GLN A 1 91 ? 7.354 -6.735 -0.896 1.00 93.69 91 GLN A O 1
ATOM 708 N N . ALA A 1 92 ? 8.940 -5.143 -0.788 1.00 94.12 92 ALA A N 1
ATOM 709 C CA . ALA A 1 92 ? 8.777 -4.879 0.637 1.00 94.12 92 ALA A CA 1
ATOM 710 C C . ALA A 1 92 ? 7.378 -4.325 0.939 1.00 94.12 92 ALA A C 1
ATOM 712 O O . ALA A 1 92 ? 6.704 -4.832 1.836 1.00 94.12 92 ALA A O 1
ATOM 713 N N . PHE A 1 93 ? 6.910 -3.363 0.139 1.00 95.44 93 PHE A N 1
ATOM 714 C CA . PHE A 1 93 ? 5.577 -2.785 0.273 1.00 95.44 93 PHE A CA 1
ATOM 715 C C . PHE A 1 93 ? 4.470 -3.823 0.063 1.00 95.44 93 PHE A C 1
ATOM 717 O O . PHE A 1 93 ? 3.546 -3.904 0.872 1.00 95.44 93 PHE A O 1
ATOM 724 N N . MET A 1 94 ? 4.577 -4.676 -0.963 1.00 94.12 94 MET A N 1
ATOM 725 C CA . MET A 1 94 ? 3.604 -5.751 -1.202 1.00 94.12 94 MET A CA 1
ATOM 726 C C . MET A 1 94 ? 3.529 -6.733 -0.023 1.00 94.12 94 MET A C 1
ATOM 728 O O . MET A 1 94 ? 2.435 -7.063 0.432 1.00 94.12 94 MET A O 1
ATOM 732 N N . ARG A 1 95 ? 4.678 -7.165 0.518 1.00 93.38 95 ARG A N 1
ATOM 733 C CA . ARG A 1 95 ? 4.726 -8.067 1.685 1.00 93.38 95 ARG A CA 1
ATOM 734 C C . ARG A 1 95 ? 4.140 -7.418 2.934 1.00 93.38 95 ARG A C 1
ATOM 736 O O . ARG A 1 95 ? 3.394 -8.067 3.665 1.00 93.38 95 ARG A O 1
ATOM 743 N N . ALA A 1 96 ? 4.470 -6.152 3.177 1.00 93.31 96 ALA A N 1
ATOM 744 C CA . ALA A 1 96 ? 3.940 -5.403 4.307 1.00 93.31 96 ALA A CA 1
ATOM 745 C C . ALA A 1 96 ? 2.421 -5.212 4.187 1.00 93.31 96 ALA A C 1
ATOM 747 O O . ALA A 1 96 ? 1.708 -5.418 5.162 1.00 93.31 96 ALA A O 1
ATOM 748 N N . SER A 1 97 ? 1.920 -4.921 2.983 1.00 93.00 97 SER A N 1
ATOM 749 C CA . SER A 1 97 ? 0.486 -4.764 2.706 1.00 93.00 97 SER A CA 1
ATOM 750 C C . SER A 1 97 ? -0.283 -6.073 2.898 1.00 93.00 97 SER A C 1
ATOM 752 O O . SER A 1 97 ? -1.364 -6.078 3.483 1.00 93.00 97 SER A O 1
ATOM 754 N N . MET A 1 98 ? 0.293 -7.200 2.466 1.00 90.69 98 MET A N 1
ATOM 755 C CA . MET A 1 98 ? -0.267 -8.538 2.691 1.00 90.69 98 MET A CA 1
ATOM 756 C C . MET A 1 98 ? -0.335 -8.858 4.188 1.00 90.69 98 MET A C 1
ATOM 758 O O . MET A 1 98 ? -1.363 -9.308 4.682 1.00 90.69 98 MET A O 1
ATOM 762 N N . LYS A 1 99 ? 0.733 -8.554 4.938 1.00 90.75 99 LYS A N 1
ATOM 763 C CA . LYS A 1 99 ? 0.768 -8.738 6.395 1.00 90.75 99 LYS A CA 1
ATOM 764 C C . LYS A 1 99 ? -0.232 -7.838 7.127 1.00 90.75 99 LYS A C 1
ATOM 766 O O . LYS A 1 99 ? -0.849 -8.294 8.081 1.00 90.75 99 LYS A O 1
ATOM 771 N N . LEU A 1 100 ? -0.364 -6.580 6.704 1.00 90.44 100 LEU A N 1
ATOM 772 C CA . LEU A 1 100 ? -1.273 -5.602 7.303 1.00 90.44 100 LEU A CA 1
ATOM 773 C C . LEU A 1 100 ? -2.738 -5.993 7.090 1.00 90.44 100 LEU A C 1
ATOM 775 O O . LEU A 1 100 ? -3.533 -5.942 8.020 1.00 90.44 100 LEU A O 1
ATOM 779 N N . SER A 1 101 ? -3.088 -6.370 5.861 1.00 88.88 101 SER A N 1
ATOM 780 C CA . SER A 1 101 ? -4.468 -6.685 5.487 1.00 88.88 101 SER A CA 1
ATOM 781 C C . SER A 1 101 ? -4.897 -8.102 5.864 1.00 88.88 101 SER A C 1
ATOM 783 O O . SER A 1 101 ? -6.087 -8.345 6.035 1.00 88.88 101 SER A O 1
ATOM 785 N N . GLY A 1 102 ? -3.953 -9.046 5.945 1.00 88.19 102 GLY A N 1
ATOM 786 C CA . GLY A 1 102 ? -4.261 -10.477 5.984 1.00 88.19 102 GLY A CA 1
ATOM 787 C C . GLY A 1 102 ? -4.847 -11.011 4.669 1.00 88.19 102 GLY A C 1
ATOM 788 O O . GLY A 1 102 ? -5.328 -12.139 4.642 1.00 88.19 102 GLY A O 1
ATOM 789 N N . LYS A 1 103 ? -4.814 -10.211 3.594 1.00 88.94 103 LYS A N 1
ATOM 790 C CA . LYS A 1 103 ? -5.425 -10.494 2.289 1.00 88.94 103 LYS A CA 1
ATOM 791 C C . LYS A 1 103 ? -4.371 -10.728 1.212 1.00 88.94 103 LYS A C 1
ATOM 793 O O . LYS A 1 103 ? -3.205 -10.362 1.374 1.00 88.94 103 LYS A O 1
ATOM 798 N N . ASN A 1 104 ? -4.791 -11.269 0.071 1.00 88.75 104 ASN A N 1
ATOM 799 C CA . ASN A 1 104 ? -3.925 -11.405 -1.096 1.00 88.75 104 ASN A CA 1
ATOM 800 C C . ASN A 1 104 ? -3.606 -10.030 -1.694 1.00 88.75 104 ASN A C 1
ATOM 802 O O . ASN A 1 104 ? -4.479 -9.167 -1.782 1.00 88.75 104 ASN A O 1
ATOM 806 N N . VAL A 1 105 ? -2.355 -9.835 -2.125 1.00 92.44 105 VAL A N 1
ATOM 807 C CA . VAL A 1 105 ? -1.898 -8.604 -2.787 1.00 92.44 105 VAL A CA 1
ATOM 808 C C . VAL A 1 105 ? -1.378 -8.928 -4.181 1.00 92.44 105 VAL A C 1
ATOM 810 O O . VAL A 1 105 ? -0.341 -9.573 -4.344 1.00 92.44 105 VAL A O 1
ATOM 813 N N . ASN A 1 106 ? -2.085 -8.431 -5.189 1.00 91.56 106 ASN A N 1
ATOM 814 C CA . ASN A 1 106 ? -1.858 -8.742 -6.594 1.00 91.56 106 ASN A CA 1
ATOM 815 C C . ASN A 1 106 ? -1.242 -7.543 -7.295 1.00 91.56 106 ASN A C 1
ATOM 817 O O . ASN A 1 106 ? -1.686 -6.412 -7.109 1.00 91.56 106 ASN A O 1
ATOM 821 N N . LEU A 1 107 ? -0.248 -7.789 -8.142 1.00 93.12 107 LEU A N 1
ATOM 822 C CA . LEU A 1 107 ? 0.335 -6.761 -8.993 1.00 93.12 107 LEU A CA 1
ATOM 823 C C . LEU A 1 107 ? -0.417 -6.720 -10.325 1.00 93.12 107 LEU A C 1
ATOM 825 O O . LEU A 1 107 ? -0.233 -7.596 -11.165 1.00 93.12 107 LEU A O 1
ATOM 829 N N . LEU A 1 108 ? -1.262 -5.706 -10.518 1.00 92.06 108 LEU A N 1
ATOM 830 C CA . LEU A 1 108 ? -2.051 -5.542 -11.743 1.00 92.06 108 LEU A CA 1
ATOM 831 C C . LEU A 1 108 ? -1.239 -4.908 -12.872 1.00 92.06 108 LEU A C 1
ATOM 833 O O . LEU A 1 108 ? -1.371 -5.278 -14.036 1.00 92.06 108 LEU A O 1
ATOM 837 N N . LYS A 1 109 ? -0.420 -3.910 -12.535 1.00 93.12 109 LYS A N 1
ATOM 838 C CA . LYS A 1 109 ? 0.413 -3.186 -13.497 1.00 93.12 109 LYS A CA 1
ATOM 839 C C . LYS A 1 109 ? 1.701 -2.749 -12.825 1.00 93.12 109 LYS A C 1
ATOM 841 O O . LYS A 1 109 ? 1.673 -2.330 -11.672 1.00 93.12 109 LYS A O 1
ATOM 846 N N . VAL A 1 110 ? 2.808 -2.795 -13.557 1.00 94.62 110 VAL A N 1
ATOM 847 C CA . VAL A 1 110 ? 4.093 -2.266 -13.101 1.00 94.62 110 VAL A CA 1
ATOM 848 C C . VAL A 1 110 ? 4.831 -1.588 -14.247 1.00 94.62 110 VAL A C 1
ATOM 850 O O . VAL A 1 110 ? 4.883 -2.100 -15.362 1.00 94.62 110 VAL A O 1
ATOM 853 N N . ALA A 1 111 ? 5.396 -0.425 -13.959 1.00 94.50 111 ALA A N 1
ATOM 854 C CA . ALA A 1 111 ? 6.365 0.279 -14.777 1.00 94.50 111 ALA A CA 1
ATOM 855 C C . ALA A 1 111 ? 7.618 0.460 -13.919 1.00 94.50 111 ALA A C 1
ATOM 857 O O . ALA A 1 111 ? 7.565 1.090 -12.862 1.00 94.50 111 ALA A O 1
ATOM 858 N N . MET A 1 112 ? 8.728 -0.142 -14.339 1.00 92.81 112 MET A N 1
ATOM 859 C CA . MET A 1 112 ? 9.973 -0.097 -13.576 1.00 92.81 112 MET A CA 1
ATOM 860 C C . MET A 1 112 ? 10.637 1.283 -13.698 1.00 92.81 112 MET A C 1
ATOM 862 O O . MET A 1 112 ? 10.511 1.924 -14.743 1.00 92.81 112 MET A O 1
ATOM 866 N N . PRO A 1 113 ? 11.345 1.746 -12.654 1.00 90.94 113 PRO A N 1
ATOM 867 C CA . PRO A 1 113 ? 12.114 2.986 -12.712 1.00 90.94 113 PRO A CA 1
ATOM 868 C C . PRO A 1 113 ? 13.164 2.919 -13.831 1.00 90.94 113 PRO A C 1
ATOM 870 O O . PRO A 1 113 ? 13.845 1.903 -13.987 1.00 90.94 113 PRO A O 1
ATOM 873 N N . HIS A 1 114 ? 13.322 4.001 -14.597 1.00 89.38 114 HIS A N 1
ATOM 874 C CA . HIS A 1 114 ? 14.338 4.099 -15.651 1.00 89.38 114 HIS A CA 1
ATOM 875 C C . HIS A 1 114 ? 14.972 5.494 -15.700 1.00 89.38 114 HIS A C 1
ATOM 877 O O . HIS A 1 114 ? 14.264 6.500 -15.650 1.00 89.38 114 HIS A O 1
ATOM 883 N N . GLY A 1 115 ? 16.303 5.573 -15.793 1.00 77.00 115 GLY A N 1
ATOM 884 C CA . GLY A 1 115 ? 17.017 6.844 -15.987 1.00 77.00 115 GLY A CA 1
ATOM 885 C C . GLY A 1 115 ? 16.729 7.919 -14.928 1.00 77.00 115 GLY A C 1
ATOM 886 O O . GLY A 1 115 ? 16.613 9.090 -15.269 1.00 77.00 115 GLY A O 1
ATOM 887 N N . GLY A 1 116 ? 16.547 7.531 -13.659 1.00 78.25 116 GLY A N 1
ATOM 888 C CA . GLY A 1 116 ? 16.232 8.452 -12.554 1.00 78.25 116 GLY A CA 1
ATOM 889 C C . GLY A 1 116 ? 14.739 8.740 -12.349 1.00 78.25 116 GLY A C 1
ATOM 890 O O . GLY A 1 116 ? 14.367 9.365 -11.357 1.00 78.25 116 GLY A O 1
ATOM 891 N N . SER A 1 117 ? 13.865 8.248 -13.233 1.00 88.12 117 SER A N 1
ATOM 892 C CA . SER A 1 117 ? 12.420 8.252 -12.989 1.00 88.12 117 SER A CA 1
ATOM 893 C C . SER A 1 117 ? 12.030 7.196 -11.953 1.00 88.12 117 SER A C 1
ATOM 895 O O . SER A 1 117 ? 12.634 6.125 -11.875 1.00 88.12 117 SER A O 1
ATOM 897 N N . LYS A 1 118 ? 11.002 7.493 -11.155 1.00 92.19 118 LYS A N 1
ATOM 898 C CA . LYS A 1 118 ? 10.414 6.518 -10.230 1.00 92.19 118 LYS A CA 1
ATOM 899 C C . LYS A 1 118 ? 9.521 5.536 -10.987 1.00 92.19 118 LYS A C 1
ATOM 901 O O . LYS A 1 118 ? 8.795 5.934 -11.897 1.00 92.19 118 LYS A O 1
ATOM 906 N N . GLY A 1 119 ? 9.521 4.285 -10.545 1.00 93.88 119 GLY A N 1
ATOM 907 C CA . GLY A 1 119 ? 8.582 3.271 -10.992 1.00 93.88 119 GLY A CA 1
ATOM 908 C C . GLY A 1 119 ? 7.181 3.505 -10.438 1.00 93.88 119 GLY A C 1
ATOM 909 O O . GLY A 1 119 ? 6.989 4.218 -9.450 1.00 93.88 119 GLY A O 1
ATOM 910 N N . GLN A 1 120 ? 6.198 2.894 -11.087 1.00 96.19 120 GLN A N 1
ATOM 911 C CA . GLN A 1 120 ? 4.792 2.943 -10.704 1.00 96.19 120 GLN A CA 1
ATOM 912 C C . GLN A 1 120 ? 4.214 1.533 -10.716 1.00 96.19 120 GLN A C 1
ATOM 914 O O . GLN A 1 120 ? 4.470 0.759 -11.635 1.00 96.19 120 GLN A O 1
ATOM 919 N N . ALA A 1 121 ? 3.427 1.196 -9.707 1.00 96.12 121 ALA A N 1
ATOM 920 C CA . ALA A 1 121 ? 2.707 -0.057 -9.607 1.00 96.12 121 ALA A CA 1
ATOM 921 C C . ALA A 1 121 ? 1.242 0.213 -9.281 1.00 96.12 121 ALA A C 1
ATOM 923 O O . ALA A 1 121 ? 0.926 1.116 -8.510 1.00 96.12 121 ALA A O 1
ATOM 924 N N . LYS A 1 122 ? 0.364 -0.614 -9.844 1.00 96.00 122 LYS A N 1
ATOM 925 C CA . LYS A 1 122 ? -1.025 -0.727 -9.420 1.00 96.00 122 LYS A CA 1
ATOM 926 C C . LYS A 1 122 ? -1.210 -2.081 -8.760 1.00 96.00 122 LYS A C 1
ATOM 928 O O . LYS A 1 122 ? -0.963 -3.114 -9.388 1.00 96.00 122 LYS A O 1
ATOM 933 N N . LEU A 1 123 ? -1.617 -2.056 -7.502 1.00 94.94 123 LEU A N 1
ATOM 934 C CA . LEU A 1 123 ? -1.813 -3.224 -6.661 1.00 94.94 123 LEU A CA 1
ATOM 935 C C . LEU A 1 123 ? -3.302 -3.407 -6.376 1.00 94.94 123 LEU A C 1
ATOM 937 O O . LEU A 1 123 ? -4.045 -2.431 -6.308 1.00 94.94 123 LEU A O 1
ATOM 941 N N . GLN A 1 124 ? -3.723 -4.648 -6.185 1.00 94.94 124 GLN A N 1
ATOM 942 C CA . GLN A 1 124 ? -5.060 -4.999 -5.720 1.00 94.94 124 GLN A CA 1
ATOM 943 C C . GLN A 1 124 ? -4.931 -5.836 -4.456 1.00 94.94 124 GLN A C 1
ATOM 945 O O . GLN A 1 124 ? -4.260 -6.862 -4.465 1.00 94.94 124 GLN A O 1
ATOM 950 N N . ILE A 1 125 ? -5.583 -5.401 -3.387 1.00 94.06 125 ILE A N 1
ATOM 951 C CA . ILE A 1 125 ? -5.696 -6.130 -2.129 1.00 94.06 125 ILE A CA 1
ATOM 952 C C . ILE A 1 125 ? -7.096 -6.735 -2.086 1.00 94.06 125 ILE A C 1
ATOM 954 O O . ILE A 1 125 ? -8.078 -5.997 -2.164 1.00 94.06 125 ILE A O 1
ATOM 958 N N . THR A 1 126 ? -7.193 -8.058 -2.008 1.00 91.12 126 THR A N 1
ATOM 959 C CA . THR A 1 126 ? -8.461 -8.785 -2.155 1.00 91.12 126 THR A CA 1
ATOM 960 C C . THR A 1 126 ? -8.476 -10.072 -1.336 1.00 91.12 126 THR A C 1
ATOM 962 O O . THR A 1 126 ? -7.441 -10.712 -1.147 1.00 91.12 126 THR A O 1
ATOM 965 N N . ASP A 1 127 ? -9.659 -10.471 -0.870 1.00 85.38 127 ASP A N 1
ATOM 966 C CA . ASP A 1 127 ? -9.886 -11.786 -0.251 1.00 85.38 127 ASP A CA 1
ATOM 967 C C . ASP A 1 127 ? -9.994 -12.910 -1.295 1.00 85.38 127 ASP A C 1
ATOM 969 O O . ASP A 1 127 ? -10.015 -14.091 -0.951 1.00 85.38 127 ASP A O 1
ATOM 973 N N . LYS A 1 128 ? -10.064 -12.562 -2.586 1.00 82.81 128 LYS A N 1
ATOM 974 C CA . LYS A 1 128 ? -10.122 -13.541 -3.673 1.00 82.81 128 LYS A CA 1
ATOM 975 C C . LYS A 1 128 ? -8.779 -14.253 -3.792 1.00 82.81 128 LYS A C 1
ATOM 977 O O . LYS A 1 128 ? -7.720 -13.622 -3.802 1.00 82.81 128 LYS A O 1
ATOM 982 N N . ASP A 1 129 ? -8.827 -15.573 -3.916 1.00 66.44 129 ASP A N 1
ATOM 983 C CA . ASP A 1 129 ? -7.634 -16.372 -4.167 1.00 66.44 129 ASP A CA 1
ATOM 984 C C . ASP A 1 129 ? -6.994 -16.009 -5.509 1.00 66.44 129 ASP A C 1
ATOM 986 O O . ASP A 1 129 ? -7.662 -15.853 -6.537 1.00 66.44 129 ASP A O 1
ATOM 990 N N . ASN A 1 130 ? -5.663 -15.938 -5.517 1.00 56.47 130 ASN A N 1
ATOM 991 C CA . ASN A 1 130 ? -4.906 -15.830 -6.752 1.00 56.47 130 ASN A CA 1
ATOM 992 C C . ASN A 1 130 ? -4.983 -17.146 -7.523 1.00 56.47 130 ASN A C 1
ATOM 994 O O . ASN A 1 130 ? -4.221 -18.078 -7.268 1.00 56.47 130 ASN A O 1
ATOM 998 N N . GLY A 1 131 ? -5.840 -17.199 -8.544 1.00 49.50 131 GLY A N 1
ATOM 999 C CA . GLY A 1 131 ? -5.924 -18.331 -9.476 1.00 49.50 131 GLY A CA 1
ATOM 1000 C C . GLY A 1 131 ? -4.601 -18.684 -10.181 1.00 49.50 131 GLY A C 1
ATOM 1001 O O . GLY A 1 131 ? -4.503 -19.753 -10.777 1.00 49.50 131 GLY A O 1
ATOM 1002 N N . LEU A 1 132 ? -3.577 -17.825 -10.082 1.00 49.59 132 LEU A N 1
ATOM 1003 C CA . LEU A 1 132 ? -2.213 -18.055 -10.575 1.00 49.59 132 LEU A CA 1
ATOM 1004 C C . LEU A 1 132 ? -1.387 -19.038 -9.723 1.00 49.59 132 LEU A C 1
ATOM 1006 O O . LEU A 1 132 ? -0.408 -19.577 -10.229 1.00 49.59 132 LEU A O 1
ATOM 1010 N N . PHE A 1 133 ? -1.776 -19.306 -8.471 1.00 49.28 133 PHE A N 1
ATOM 1011 C CA . PHE A 1 133 ? -1.079 -20.242 -7.576 1.00 49.28 133 PHE A CA 1
ATOM 1012 C C . PHE A 1 133 ? -1.979 -21.388 -7.112 1.00 49.28 133 PHE A C 1
ATOM 1014 O O . PHE A 1 133 ? -1.856 -21.862 -5.982 1.00 49.28 133 PHE A O 1
ATOM 1021 N N . ARG A 1 134 ? -2.876 -21.883 -7.978 1.00 44.34 134 ARG A N 1
ATOM 1022 C CA . ARG A 1 134 ? -3.459 -23.209 -7.747 1.00 44.34 134 ARG A CA 1
ATOM 1023 C C . ARG A 1 134 ? -2.311 -24.214 -7.711 1.00 44.34 134 ARG A C 1
ATOM 1025 O O . ARG A 1 134 ? -1.732 -24.526 -8.750 1.00 4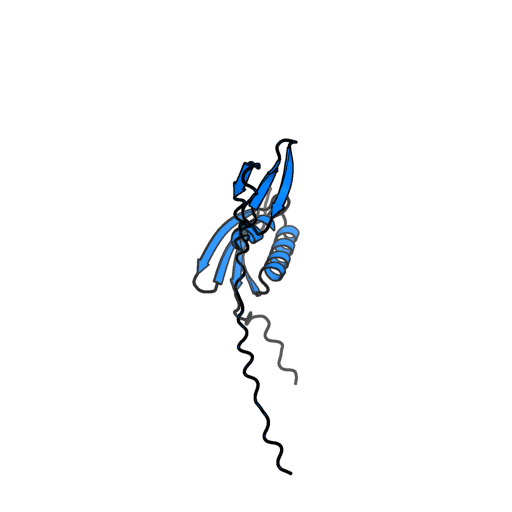4.34 134 ARG A O 1
ATOM 1032 N N . ALA A 1 135 ? -1.968 -24.667 -6.505 1.00 46.78 135 ALA A N 1
ATOM 1033 C CA . ALA A 1 135 ? -1.053 -25.771 -6.284 1.00 46.78 135 ALA A CA 1
ATOM 1034 C C . ALA A 1 135 ? -1.425 -26.895 -7.254 1.00 46.78 135 ALA A C 1
ATOM 1036 O O . ALA A 1 135 ? -2.601 -27.261 -7.362 1.00 46.78 135 ALA A O 1
ATOM 1037 N N . ALA A 1 136 ? -0.436 -27.379 -8.008 1.00 43.38 136 ALA A N 1
ATOM 1038 C CA . ALA A 1 136 ? -0.627 -28.514 -8.893 1.00 43.38 136 ALA A CA 1
ATOM 1039 C C . ALA A 1 136 ? -1.308 -29.638 -8.093 1.00 43.38 136 ALA A C 1
ATOM 1041 O O . ALA A 1 136 ? -0.903 -29.885 -6.952 1.00 43.38 136 ALA A O 1
ATOM 1042 N N . PRO A 1 137 ? -2.352 -30.293 -8.631 1.00 43.56 137 PRO A N 1
ATOM 1043 C CA . PRO A 1 137 ? -2.942 -31.431 -7.951 1.00 43.56 137 PRO A CA 1
ATOM 1044 C C . PRO A 1 137 ? -1.839 -32.476 -7.775 1.00 43.56 137 PRO A C 1
ATOM 1046 O O . PRO A 1 137 ? -1.299 -32.976 -8.762 1.00 43.56 137 PRO A O 1
ATOM 1049 N N . ASN A 1 138 ? -1.480 -32.755 -6.520 1.00 47.09 138 ASN A N 1
ATOM 1050 C CA . ASN A 1 138 ? -0.631 -33.890 -6.181 1.00 47.09 138 ASN A CA 1
ATOM 1051 C C . ASN A 1 138 ? -1.303 -35.142 -6.761 1.00 47.09 138 ASN A C 1
ATOM 1053 O O . ASN A 1 138 ? -2.417 -35.485 -6.360 1.00 47.09 138 ASN A O 1
ATOM 1057 N N . LYS A 1 139 ? -0.649 -35.754 -7.749 1.00 40.62 139 LYS A N 1
ATOM 1058 C CA . LYS A 1 139 ? -0.920 -37.123 -8.184 1.00 40.62 139 LYS A CA 1
ATOM 1059 C C . LYS A 1 139 ? -0.109 -38.081 -7.332 1.00 40.62 139 LYS A C 1
ATOM 1061 O O . LYS A 1 139 ? 1.060 -37.738 -7.049 1.00 40.62 139 LYS A O 1
#

InterPro domains:
  IPR025392 Domain of unknown function DUF4124 [PF13511] (12-48)

Foldseek 3Di:
DDDDDDPPPPPDPPPPCQQFWKWWQAPVRDTDIDSDDYDPRTDTDRPRPPPCDLVNVLQVQQDDPKGFPDWDDDPQKIKTKIWAAAPVSVVSSLVVNCVSVVFHKDWPDKDPDDPPRIIITIIMTHNDDDPVPPPDPDD